Protein AF-A0AB39Y8J3-F1 (afdb_monomer_lite)

Radius of gyration: 16.29 Å; chains: 1; bounding box: 42×33×47 Å

Structure (mmCIF, N/CA/C/O backbone):
data_AF-A0AB39Y8J3-F1
#
_entry.id   AF-A0AB39Y8J3-F1
#
loop_
_atom_site.group_PDB
_atom_site.id
_atom_site.type_symbol
_atom_site.label_atom_id
_atom_site.label_alt_id
_atom_site.label_comp_id
_atom_site.label_asym_id
_atom_site.label_entity_id
_atom_site.label_seq_id
_atom_site.pdbx_PDB_ins_code
_atom_site.Cartn_x
_atom_site.Cartn_y
_atom_site.Cartn_z
_atom_site.occupancy
_atom_site.B_iso_or_equiv
_atom_site.auth_seq_id
_atom_site.auth_comp_id
_atom_site.auth_asym_id
_atom_site.auth_atom_id
_atom_site.pdbx_PDB_model_num
ATOM 1 N N . MET A 1 1 ? 22.695 -21.698 28.169 1.00 43.19 1 MET A N 1
ATOM 2 C CA . MET A 1 1 ? 22.583 -20.584 27.203 1.00 43.19 1 MET A CA 1
ATOM 3 C C . MET A 1 1 ? 21.290 -19.837 27.494 1.00 43.19 1 MET A C 1
ATOM 5 O O . MET A 1 1 ? 20.220 -20.343 27.191 1.00 43.19 1 MET A O 1
ATOM 9 N N . THR A 1 2 ? 21.362 -18.709 28.200 1.00 39.41 2 THR A N 1
ATOM 10 C CA . THR A 1 2 ? 20.171 -17.985 28.672 1.00 39.41 2 THR A CA 1
ATOM 11 C C . THR A 1 2 ? 19.667 -17.071 27.563 1.00 39.41 2 THR A C 1
ATOM 13 O O . THR A 1 2 ? 20.285 -16.047 27.275 1.00 39.41 2 THR A O 1
ATOM 16 N N . ASN A 1 3 ? 18.562 -17.460 26.930 1.00 41.19 3 ASN A N 1
ATOM 17 C CA . ASN A 1 3 ? 17.875 -16.668 25.918 1.00 41.19 3 ASN A CA 1
ATOM 18 C C . ASN A 1 3 ? 17.265 -15.429 26.599 1.00 41.19 3 ASN A C 1
ATOM 20 O O . ASN A 1 3 ? 16.195 -15.496 27.204 1.00 41.19 3 ASN A O 1
ATOM 24 N N . ARG A 1 4 ? 17.997 -14.308 26.606 1.00 45.72 4 ARG A N 1
ATOM 25 C CA . ARG A 1 4 ? 17.488 -13.030 27.117 1.00 45.72 4 ARG A CA 1
ATOM 26 C C . ARG A 1 4 ? 16.507 -12.475 26.092 1.00 45.72 4 ARG A C 1
ATOM 28 O O . ARG A 1 4 ? 16.905 -11.739 25.193 1.00 45.72 4 ARG A O 1
ATOM 35 N N . ILE A 1 5 ? 15.227 -12.795 26.259 1.00 57.69 5 ILE A N 1
ATOM 36 C CA . ILE A 1 5 ? 14.142 -12.035 25.639 1.00 57.69 5 ILE A CA 1
ATOM 37 C C . ILE A 1 5 ? 14.253 -10.616 26.201 1.00 57.69 5 ILE A C 1
ATOM 39 O O . ILE A 1 5 ? 13.898 -10.355 27.351 1.00 57.69 5 ILE A O 1
ATOM 43 N N . ARG A 1 6 ? 14.837 -9.704 25.419 1.00 52.91 6 ARG A N 1
ATOM 44 C CA . ARG A 1 6 ? 14.848 -8.280 25.751 1.00 52.91 6 ARG A CA 1
ATOM 45 C C . ARG A 1 6 ? 13.388 -7.816 25.735 1.00 52.91 6 ARG A C 1
ATOM 47 O O . ARG A 1 6 ? 12.735 -7.995 24.707 1.00 52.91 6 ARG A O 1
ATOM 54 N N . PRO A 1 7 ? 12.854 -7.240 26.824 1.00 50.12 7 PRO A N 1
ATOM 55 C CA . PRO A 1 7 ? 11.523 -6.657 26.787 1.00 50.12 7 PRO A CA 1
ATOM 56 C C . PRO A 1 7 ? 11.525 -5.543 25.738 1.00 50.12 7 PRO A C 1
ATOM 58 O O . PRO A 1 7 ? 12.361 -4.640 25.807 1.00 50.12 7 PRO A O 1
ATOM 61 N N . LEU A 1 8 ? 10.619 -5.615 24.761 1.00 58.53 8 LEU A N 1
ATOM 62 C CA . LEU A 1 8 ? 10.383 -4.505 23.840 1.00 58.53 8 LEU A CA 1
ATOM 63 C C . LEU A 1 8 ? 9.997 -3.286 24.682 1.00 58.53 8 LEU A C 1
ATOM 65 O O . L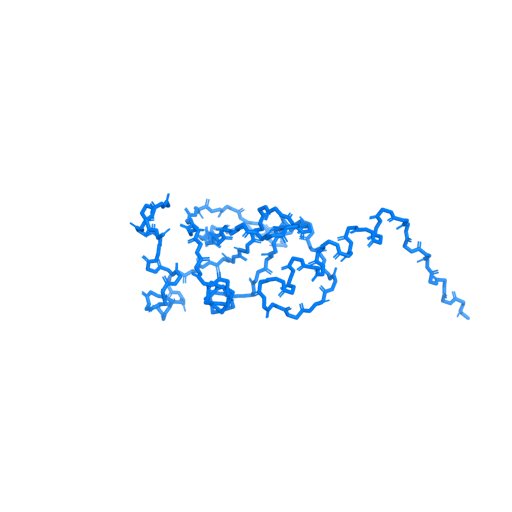EU A 1 8 ? 9.097 -3.372 25.523 1.00 58.53 8 LEU A O 1
ATOM 69 N N . GLY A 1 9 ? 10.673 -2.153 24.489 1.00 66.12 9 GLY A N 1
ATOM 70 C CA . GLY A 1 9 ? 10.323 -0.933 25.204 1.00 66.12 9 GLY A CA 1
ATOM 71 C C . GLY A 1 9 ? 8.857 -0.564 24.947 1.00 66.12 9 GLY A C 1
ATOM 72 O O . GLY A 1 9 ? 8.268 -0.926 23.926 1.00 66.12 9 GLY A O 1
ATOM 73 N N . ARG A 1 10 ? 8.235 0.201 25.852 1.00 65.56 10 ARG A N 1
ATOM 74 C CA . ARG A 1 10 ? 6.832 0.650 25.706 1.00 65.56 10 ARG A CA 1
ATOM 75 C C . ARG A 1 10 ? 6.561 1.326 24.349 1.00 65.56 10 ARG A C 1
ATOM 77 O O . ARG A 1 10 ? 5.467 1.196 23.805 1.00 65.56 10 ARG A O 1
ATOM 84 N N . ARG A 1 11 ? 7.560 2.025 23.794 1.00 60.56 11 ARG A N 1
ATOM 85 C CA . ARG A 1 11 ? 7.502 2.669 22.468 1.00 60.56 11 ARG A CA 1
ATOM 86 C C . ARG A 1 11 ? 7.543 1.657 21.322 1.00 60.56 11 ARG A C 1
ATOM 88 O O . ARG A 1 11 ? 6.740 1.773 20.401 1.00 60.56 11 ARG A O 1
ATOM 95 N N . ASP A 1 12 ? 8.390 0.639 21.422 1.00 69.38 12 ASP A N 1
ATOM 96 C CA . ASP A 1 12 ? 8.483 -0.440 20.431 1.00 69.38 12 ASP A CA 1
ATOM 97 C C . ASP A 1 12 ? 7.186 -1.257 20.406 1.00 69.38 12 ASP A C 1
ATOM 99 O O . ASP A 1 12 ? 6.653 -1.573 19.345 1.00 69.38 12 ASP A O 1
ATOM 103 N N . SER A 1 13 ? 6.593 -1.479 21.583 1.00 78.31 13 SER A N 1
ATOM 104 C CA . SER A 1 13 ? 5.288 -2.132 21.736 1.00 78.31 13 SER A CA 1
ATOM 105 C C . SER A 1 13 ? 4.142 -1.328 21.106 1.00 78.31 13 SER A C 1
ATOM 107 O O . SER A 1 13 ? 3.279 -1.898 20.437 1.00 78.31 13 SER A O 1
ATOM 109 N N . ALA A 1 14 ? 4.131 -0.000 21.275 1.00 85.56 14 ALA A N 1
ATOM 110 C CA . ALA A 1 14 ? 3.118 0.869 20.671 1.00 85.56 14 ALA A CA 1
ATOM 111 C C . ALA A 1 14 ? 3.258 0.939 19.142 1.00 85.56 14 ALA A C 1
ATOM 113 O O . ALA A 1 14 ? 2.261 0.862 18.423 1.00 85.56 14 ALA A O 1
ATOM 114 N N . ARG A 1 15 ? 4.497 1.024 18.644 1.00 86.25 15 ARG A N 1
ATOM 115 C CA . ARG A 1 15 ? 4.811 1.028 17.212 1.00 86.25 15 ARG A CA 1
ATOM 116 C C . ARG A 1 15 ? 4.385 -0.282 16.542 1.00 86.25 15 ARG A C 1
ATOM 118 O O . ARG A 1 15 ? 3.702 -0.250 15.521 1.00 86.25 15 ARG A O 1
ATOM 125 N N . ALA A 1 16 ? 4.707 -1.416 17.163 1.00 85.69 16 ALA A N 1
ATOM 126 C CA . ALA A 1 16 ? 4.300 -2.738 16.694 1.00 85.69 16 ALA A CA 1
ATOM 127 C C . ALA A 1 16 ? 2.772 -2.923 16.731 1.00 85.69 16 ALA A C 1
ATOM 129 O O . ALA A 1 16 ? 2.180 -3.511 15.826 1.00 85.69 16 ALA A O 1
ATOM 130 N N . LEU A 1 17 ? 2.096 -2.401 17.762 1.00 89.62 17 LEU A N 1
ATOM 131 C CA . LEU A 1 17 ? 0.633 -2.411 17.822 1.00 89.62 17 LEU A CA 1
ATOM 132 C C . LEU A 1 17 ? 0.011 -1.584 16.690 1.00 89.62 17 LEU A C 1
ATOM 134 O O . LEU A 1 17 ? -0.949 -2.045 16.074 1.00 89.62 17 LEU A O 1
ATOM 138 N N . LEU A 1 18 ? 0.553 -0.398 16.406 1.00 91.81 18 LEU A N 1
ATOM 139 C CA . LEU A 1 18 ? 0.069 0.459 15.327 1.00 91.81 18 LEU A CA 1
ATOM 140 C C . LEU A 1 18 ? 0.230 -0.219 13.960 1.00 91.81 18 LEU A 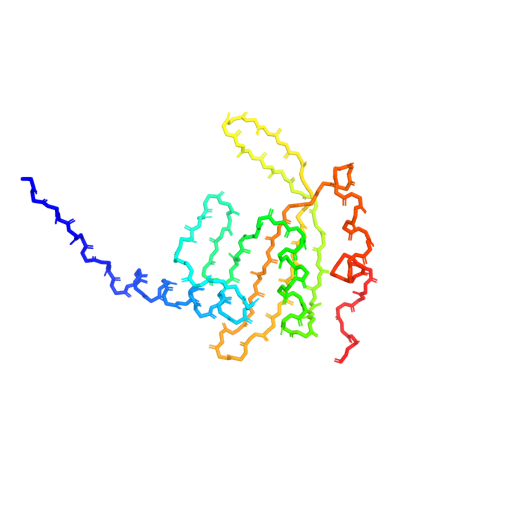C 1
ATOM 142 O O . LEU A 1 18 ? -0.749 -0.317 13.225 1.00 91.81 18 LEU A O 1
ATOM 146 N N . ALA A 1 19 ? 1.408 -0.783 13.683 1.00 91.06 19 ALA A N 1
ATOM 147 C CA . ALA A 1 19 ? 1.677 -1.531 12.454 1.00 91.06 19 ALA A CA 1
ATOM 148 C C . ALA A 1 19 ? 0.714 -2.709 12.269 1.00 91.06 19 ALA A C 1
ATOM 150 O O . ALA A 1 19 ? 0.120 -2.882 11.207 1.00 91.06 19 ALA A O 1
ATOM 151 N N . ARG A 1 20 ? 0.467 -3.475 13.336 1.00 91.44 20 ARG A N 1
ATOM 152 C CA . ARG A 1 20 ? -0.501 -4.578 13.317 1.00 91.44 20 ARG A CA 1
ATOM 153 C C . ARG A 1 20 ? -1.920 -4.111 13.012 1.00 91.44 20 ARG A C 1
ATOM 155 O O . ARG A 1 20 ? -2.640 -4.794 12.287 1.00 91.44 20 ARG A O 1
ATOM 162 N N . ARG A 1 21 ? -2.347 -2.982 13.585 1.00 93.75 21 ARG A N 1
ATOM 163 C CA . ARG A 1 21 ? -3.677 -2.418 13.315 1.00 93.75 21 ARG A CA 1
ATOM 164 C C . ARG A 1 21 ? -3.786 -1.934 11.870 1.00 93.75 21 ARG A C 1
ATOM 166 O O . ARG A 1 21 ? -4.803 -2.212 11.246 1.00 93.75 21 ARG A O 1
ATOM 173 N N . ALA A 1 22 ? -2.750 -1.283 11.341 1.00 94.56 22 ALA A N 1
ATOM 174 C CA . ALA A 1 22 ? -2.707 -0.833 9.953 1.00 94.56 22 ALA A CA 1
ATOM 175 C C . ALA A 1 22 ? -2.738 -2.010 8.966 1.00 94.56 22 ALA A C 1
ATOM 177 O O . ALA A 1 22 ? -3.589 -2.026 8.084 1.00 94.56 22 ALA A O 1
ATOM 178 N N . ARG A 1 23 ? -1.908 -3.045 9.172 1.00 94.06 23 ARG A N 1
ATOM 179 C CA . ARG A 1 23 ? -1.926 -4.277 8.360 1.00 94.06 23 ARG A CA 1
ATOM 180 C C . ARG A 1 23 ? -3.311 -4.927 8.347 1.00 94.06 23 ARG A C 1
ATOM 182 O O . ARG A 1 23 ? -3.850 -5.189 7.280 1.00 94.06 23 ARG A O 1
ATOM 189 N N . ARG A 1 24 ? -3.936 -5.097 9.518 1.00 94.25 24 ARG A N 1
ATOM 190 C CA . ARG A 1 24 ? -5.301 -5.648 9.609 1.00 94.25 24 ARG A CA 1
ATOM 191 C C . ARG A 1 24 ? -6.336 -4.796 8.882 1.00 94.25 24 ARG A C 1
ATOM 193 O O . ARG A 1 24 ? -7.226 -5.355 8.259 1.00 94.25 24 ARG A O 1
ATOM 200 N N . ALA A 1 25 ? -6.233 -3.471 8.970 1.00 94.81 25 ALA A N 1
ATOM 201 C CA . ALA A 1 25 ? -7.150 -2.570 8.279 1.00 94.81 25 ALA A CA 1
ATOM 202 C C . ALA A 1 25 ? -7.016 -2.636 6.749 1.00 94.81 25 ALA A C 1
ATOM 204 O O . ALA A 1 25 ? -7.973 -2.334 6.050 1.00 94.81 25 ALA A O 1
ATOM 205 N N . LEU A 1 26 ? -5.852 -3.047 6.240 1.00 95.06 26 LEU A N 1
ATOM 206 C CA . LEU A 1 26 ? -5.616 -3.325 4.822 1.00 95.06 26 LEU A CA 1
ATOM 207 C C . LEU A 1 26 ? -5.983 -4.765 4.416 1.00 95.06 26 LEU A C 1
ATOM 209 O O . LEU A 1 26 ? -5.732 -5.151 3.281 1.00 95.06 26 LEU A O 1
ATOM 213 N N . GLY A 1 27 ? -6.530 -5.582 5.324 1.00 94.75 27 GLY A N 1
ATOM 21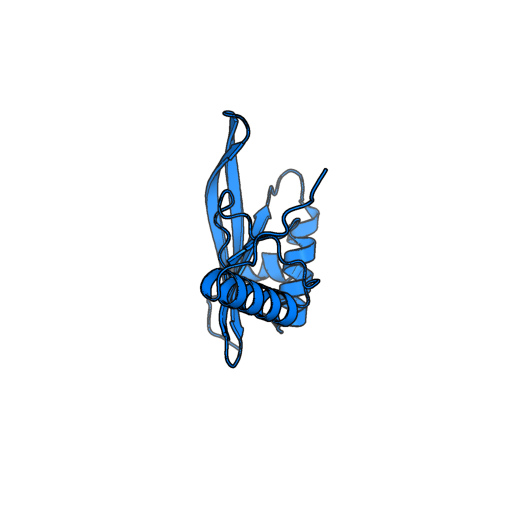4 C CA . GLY A 1 27 ? -6.832 -6.993 5.059 1.00 94.75 27 GLY A CA 1
ATOM 215 C C . GLY A 1 27 ? -5.607 -7.914 5.053 1.00 94.75 27 GLY A C 1
ATOM 216 O O . GLY A 1 27 ? -5.708 -9.067 4.645 1.00 94.75 27 GLY A O 1
ATOM 217 N N . LEU A 1 28 ? -4.451 -7.432 5.518 1.00 90.94 28 LEU A N 1
ATOM 218 C CA . LEU A 1 28 ? -3.187 -8.167 5.495 1.00 90.94 28 LEU A CA 1
ATOM 219 C C . LEU A 1 28 ? -2.988 -9.004 6.769 1.00 90.94 28 LEU A C 1
ATOM 221 O O . LEU A 1 28 ? -3.451 -8.621 7.856 1.00 90.94 28 LEU A O 1
ATOM 225 N N . PRO A 1 29 ? -2.231 -10.115 6.688 1.00 83.88 29 PRO A N 1
ATOM 226 C CA . PRO A 1 29 ? -1.823 -10.863 7.867 1.00 83.88 29 PRO A CA 1
ATOM 227 C C . PRO A 1 29 ? -1.024 -9.970 8.828 1.00 83.88 29 PRO A C 1
ATOM 229 O O . PRO A 1 29 ? -0.193 -9.149 8.440 1.00 83.88 29 PRO A O 1
ATOM 232 N N . GLY A 1 30 ? -1.298 -10.125 10.123 1.00 69.56 30 GLY A N 1
ATOM 233 C CA . GLY A 1 30 ? -0.792 -9.245 11.179 1.00 69.56 30 GLY A CA 1
ATOM 234 C C . GLY A 1 30 ? 0.653 -9.504 11.606 1.00 69.56 30 GLY A C 1
ATOM 235 O O . GLY A 1 30 ? 0.930 -9.365 12.801 1.00 69.56 30 GLY A O 1
ATOM 236 N N . THR A 1 31 ? 1.539 -9.909 10.689 1.00 71.12 31 THR A N 1
ATOM 237 C CA . THR A 1 31 ? 2.977 -10.009 10.981 1.00 71.12 31 THR A CA 1
ATOM 238 C C . THR A 1 31 ? 3.512 -8.645 11.429 1.00 71.12 31 THR A C 1
ATOM 240 O O . THR A 1 31 ? 2.976 -7.598 11.063 1.00 71.12 31 THR A O 1
ATOM 243 N N . LEU A 1 32 ? 4.497 -8.654 12.328 1.00 67.00 32 LEU A N 1
ATOM 244 C CA . LEU A 1 32 ? 4.966 -7.445 13.020 1.00 67.00 32 LEU A CA 1
ATOM 245 C C . LEU A 1 32 ? 6.233 -6.849 12.417 1.00 67.00 32 LEU A C 1
ATOM 247 O O . LEU A 1 32 ? 6.672 -5.801 12.892 1.00 67.00 32 LEU A O 1
ATOM 251 N N . ASP A 1 33 ? 6.799 -7.495 11.404 1.00 78.25 33 ASP A N 1
ATOM 252 C CA . ASP A 1 33 ? 8.059 -7.063 10.829 1.00 78.25 33 ASP A CA 1
ATOM 253 C C . ASP A 1 33 ? 7.808 -5.785 10.024 1.00 78.25 33 ASP A C 1
ATOM 255 O O . ASP A 1 33 ? 7.009 -5.742 9.082 1.00 78.25 33 ASP A O 1
ATOM 259 N N . ILE A 1 34 ? 8.407 -4.709 10.529 1.00 83.12 34 ILE A N 1
ATOM 260 C CA . ILE A 1 34 ? 8.558 -3.442 9.830 1.00 83.12 34 ILE A CA 1
ATOM 261 C C . ILE A 1 34 ? 9.984 -3.464 9.298 1.00 83.12 34 ILE A C 1
ATOM 263 O O . ILE A 1 34 ? 10.901 -3.715 10.083 1.00 83.12 34 ILE A O 1
ATOM 267 N N . HIS A 1 35 ? 10.150 -3.147 8.022 1.00 84.00 35 HIS A N 1
ATOM 268 C CA . HIS A 1 35 ? 11.429 -3.066 7.321 1.00 84.00 35 HIS A CA 1
ATOM 269 C C . HIS A 1 35 ? 11.753 -1.602 6.980 1.00 84.00 35 HIS A C 1
ATOM 271 O O . HIS A 1 35 ? 11.464 -1.147 5.867 1.00 84.00 35 HIS A O 1
ATOM 277 N N . PRO A 1 36 ? 12.287 -0.797 7.928 1.00 85.62 36 PRO A N 1
ATOM 278 C CA . PRO A 1 36 ? 12.620 0.606 7.676 1.00 85.62 36 PRO A CA 1
ATOM 279 C C . PRO A 1 36 ? 13.557 0.809 6.483 1.00 85.62 36 PRO A C 1
ATOM 281 O O . PRO A 1 36 ? 13.486 1.847 5.833 1.00 85.62 36 PRO A O 1
ATOM 284 N N . GLU A 1 37 ? 14.410 -0.172 6.189 1.00 81.25 37 GLU A N 1
ATOM 285 C CA . GLU A 1 37 ? 15.302 -0.213 5.031 1.00 81.25 37 GLU A CA 1
ATOM 286 C C . GLU A 1 37 ? 14.557 -0.148 3.688 1.00 81.25 37 GLU A C 1
ATOM 288 O O . GLU A 1 37 ? 15.100 0.366 2.716 1.00 81.25 37 GLU A O 1
ATOM 293 N N . HIS A 1 38 ? 13.290 -0.571 3.644 1.00 81.38 38 HIS A N 1
ATOM 294 C CA . HIS A 1 38 ? 12.414 -0.451 2.473 1.00 81.38 38 HIS A CA 1
ATOM 295 C C . HIS A 1 38 ? 11.533 0.809 2.524 1.00 81.38 38 HIS A C 1
ATOM 297 O O . HIS A 1 38 ? 10.606 0.966 1.733 1.00 81.38 38 HIS A O 1
ATOM 303 N N . GLY A 1 39 ? 11.777 1.713 3.478 1.00 86.31 39 GLY A N 1
ATOM 304 C CA . GLY A 1 39 ? 10.938 2.887 3.709 1.00 86.31 39 GLY A CA 1
ATOM 305 C C . GLY A 1 39 ? 9.635 2.576 4.451 1.00 86.31 39 GLY A C 1
ATOM 306 O O . GLY A 1 39 ? 8.710 3.395 4.433 1.00 86.31 39 GLY A O 1
ATOM 307 N N . GLU A 1 40 ? 9.532 1.415 5.109 1.00 91.06 40 GLU A N 1
ATOM 308 C CA . GLU A 1 40 ? 8.346 1.088 5.892 1.00 91.06 40 GLU A CA 1
ATOM 309 C C . GLU A 1 40 ? 8.234 1.913 7.178 1.00 91.06 40 GLU A C 1
ATOM 311 O O . GLU A 1 40 ? 9.191 2.187 7.911 1.00 91.06 40 GLU A O 1
ATOM 316 N N . THR A 1 41 ? 6.993 2.240 7.517 1.00 93.94 41 THR A N 1
ATOM 317 C CA . THR A 1 41 ? 6.611 2.813 8.806 1.00 93.94 41 THR A CA 1
ATOM 318 C C . THR A 1 41 ? 5.384 2.066 9.334 1.00 93.94 41 THR A C 1
ATOM 320 O O . THR A 1 41 ? 4.753 1.316 8.594 1.00 93.94 41 THR A O 1
ATOM 323 N N . PRO A 1 42 ? 4.956 2.277 10.590 1.00 93.81 42 PRO A N 1
ATOM 324 C CA . PRO A 1 42 ? 3.739 1.637 11.097 1.00 93.81 42 PRO A CA 1
ATOM 325 C C . PRO A 1 42 ? 2.475 1.904 10.272 1.00 93.81 42 PRO A C 1
ATOM 327 O O . PRO A 1 42 ? 1.504 1.172 10.414 1.00 93.81 42 PRO A O 1
ATOM 330 N N . LEU A 1 43 ? 2.464 2.963 9.459 1.00 95.75 43 LEU A N 1
ATOM 331 C CA . LEU A 1 43 ? 1.345 3.341 8.596 1.00 95.75 43 LEU A CA 1
ATOM 332 C C . LEU A 1 43 ? 1.720 3.314 7.107 1.00 95.75 43 LEU A C 1
ATOM 334 O O . LEU A 1 43 ? 0.918 3.745 6.288 1.00 95.75 43 LEU A O 1
ATOM 338 N N . ARG A 1 44 ? 2.917 2.832 6.750 1.00 95.81 44 ARG A N 1
ATOM 339 C CA . ARG A 1 44 ? 3.385 2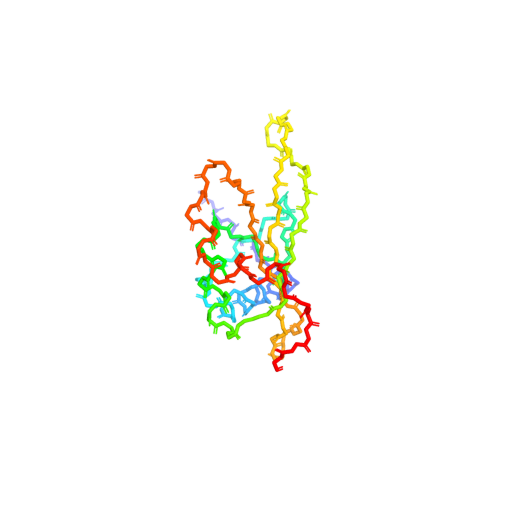.698 5.366 1.00 95.81 44 ARG A CA 1
ATOM 340 C C . ARG A 1 44 ? 3.997 1.315 5.194 1.00 95.81 44 ARG A C 1
ATOM 342 O O . ARG A 1 44 ? 5.089 1.072 5.693 1.00 95.81 44 ARG A O 1
ATOM 349 N N . ILE A 1 45 ? 3.266 0.426 4.540 1.00 95.00 45 ILE A N 1
ATOM 350 C CA . ILE A 1 45 ? 3.542 -1.012 4.517 1.00 95.00 45 ILE A CA 1
ATOM 351 C C . ILE A 1 45 ? 3.942 -1.416 3.099 1.00 95.00 45 ILE A C 1
ATOM 353 O O . ILE A 1 45 ? 3.210 -1.103 2.158 1.00 95.00 45 ILE A O 1
ATOM 357 N N . SER A 1 46 ? 5.084 -2.091 2.956 1.00 93.69 46 SER A N 1
ATOM 358 C CA . SER A 1 46 ? 5.491 -2.680 1.684 1.00 93.69 46 SER A CA 1
ATOM 359 C C . SER A 1 46 ? 4.764 -4.007 1.479 1.00 93.69 46 SER A C 1
ATOM 361 O O . SER A 1 46 ? 4.517 -4.756 2.429 1.00 93.69 46 SER A O 1
ATOM 363 N N . LEU A 1 47 ? 4.374 -4.269 0.237 1.00 93.62 47 LEU A N 1
ATOM 364 C CA . LEU A 1 47 ? 3.718 -5.494 -0.198 1.00 93.62 47 LEU A CA 1
ATOM 365 C C . LEU A 1 47 ? 4.578 -6.195 -1.239 1.00 93.62 47 LEU A C 1
ATOM 367 O O . LEU A 1 47 ? 5.306 -5.548 -1.997 1.00 93.62 47 LEU A O 1
ATOM 371 N N . TRP A 1 48 ? 4.436 -7.513 -1.319 1.00 89.94 48 TRP A N 1
ATOM 372 C CA . TRP A 1 48 ? 5.264 -8.351 -2.180 1.00 89.94 48 TRP A CA 1
ATOM 373 C C . TRP A 1 48 ? 4.931 -8.224 -3.661 1.00 89.94 48 TRP A C 1
ATOM 375 O O . TRP A 1 48 ? 5.748 -8.593 -4.499 1.00 89.94 48 TRP A O 1
ATOM 385 N N . SER A 1 49 ? 3.721 -7.773 -4.000 1.00 92.50 49 SER A N 1
ATOM 386 C CA . SER A 1 49 ? 3.297 -7.679 -5.395 1.00 92.50 49 SER A CA 1
ATOM 387 C C . SER A 1 49 ? 2.139 -6.713 -5.612 1.00 92.50 49 SER A C 1
ATOM 389 O O . SER A 1 49 ? 1.368 -6.396 -4.699 1.00 92.50 49 SER A O 1
ATOM 391 N N . VAL A 1 50 ? 1.927 -6.352 -6.879 1.00 95.19 50 VAL A N 1
ATOM 392 C CA . VAL A 1 50 ? 0.729 -5.622 -7.318 1.00 95.19 50 VAL A CA 1
ATOM 393 C C . VAL A 1 50 ? -0.560 -6.397 -7.026 1.00 95.19 50 VAL A C 1
ATOM 395 O O . VAL A 1 50 ? -1.602 -5.788 -6.791 1.00 95.19 50 VAL A O 1
ATOM 398 N N . ARG A 1 51 ? -0.512 -7.734 -6.976 1.00 95.06 51 ARG A N 1
ATOM 399 C CA . ARG A 1 51 ? -1.672 -8.553 -6.596 1.00 95.06 51 ARG A CA 1
ATOM 400 C C . ARG A 1 51 ? -2.075 -8.329 -5.141 1.00 95.06 51 ARG A C 1
ATOM 402 O O . ARG A 1 51 ? -3.247 -8.084 -4.883 1.00 95.06 51 ARG A O 1
ATOM 409 N N . GLU A 1 52 ? -1.123 -8.332 -4.213 1.00 95.44 52 GLU A N 1
ATOM 410 C CA . GLU A 1 52 ? -1.421 -8.011 -2.810 1.00 95.44 52 GLU A CA 1
ATOM 411 C C . GLU A 1 52 ? -1.938 -6.574 -2.665 1.00 95.44 52 GLU A C 1
ATOM 413 O O . GLU A 1 52 ? -2.844 -6.307 -1.873 1.00 95.44 52 GLU A O 1
ATOM 418 N N . LEU A 1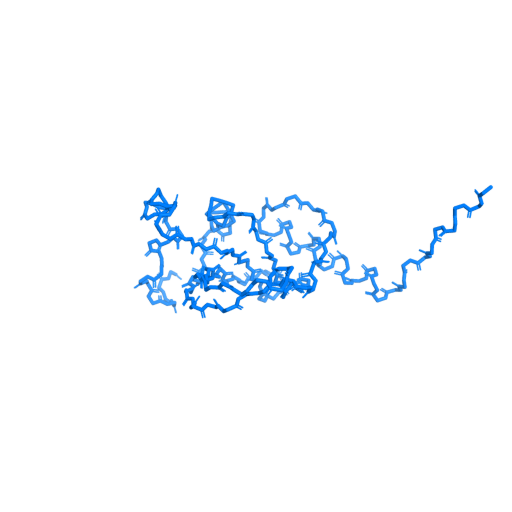 53 ? -1.409 -5.642 -3.467 1.00 96.88 53 LEU A N 1
ATOM 419 C CA . LEU A 1 53 ? -1.906 -4.269 -3.494 1.00 96.88 53 LEU A CA 1
ATOM 420 C C . LEU A 1 53 ? -3.349 -4.186 -4.017 1.00 96.88 53 LEU A C 1
ATOM 422 O O . LEU A 1 53 ? -4.148 -3.418 -3.480 1.00 96.88 53 LEU A O 1
ATOM 426 N N . GLN A 1 54 ? -3.708 -4.988 -5.023 1.00 97.19 54 GLN A N 1
ATOM 427 C CA . GLN A 1 54 ? -5.085 -5.123 -5.507 1.00 97.19 54 GLN A CA 1
ATOM 428 C C . GLN A 1 54 ? -6.012 -5.696 -4.429 1.00 97.19 54 GLN A C 1
ATOM 430 O O . GLN A 1 54 ? -7.142 -5.218 -4.280 1.00 97.19 54 GLN A O 1
ATOM 435 N N . ASP A 1 55 ? -5.558 -6.698 -3.681 1.00 97.25 55 ASP A N 1
ATOM 436 C CA . ASP A 1 55 ? -6.338 -7.297 -2.597 1.00 97.25 55 ASP A CA 1
ATOM 437 C C . ASP A 1 55 ? -6.602 -6.261 -1.498 1.00 97.25 55 ASP A C 1
ATOM 439 O O . ASP A 1 55 ? -7.753 -6.071 -1.098 1.00 97.25 55 ASP A O 1
ATOM 443 N N . ALA A 1 56 ? -5.577 -5.498 -1.101 1.00 97.38 56 ALA A N 1
ATOM 444 C CA . ALA A 1 56 ? -5.723 -4.388 -0.164 1.00 97.38 56 ALA A CA 1
ATOM 445 C C . ALA A 1 56 ? -6.677 -3.306 -0.700 1.00 97.38 56 ALA A C 1
ATOM 447 O O . ALA A 1 56 ? -7.601 -2.907 0.006 1.00 97.38 56 ALA A O 1
ATOM 448 N N . TYR A 1 57 ? -6.507 -2.874 -1.957 1.00 97.38 57 TYR A N 1
ATOM 449 C CA . TYR A 1 57 ? -7.383 -1.901 -2.626 1.00 97.38 57 TYR A CA 1
ATOM 450 C C . TYR A 1 57 ? -8.849 -2.339 -2.595 1.00 97.38 57 TYR A C 1
ATOM 452 O O . TYR A 1 57 ? -9.729 -1.551 -2.258 1.00 97.38 57 TYR A O 1
ATOM 460 N N . THR A 1 58 ? -9.112 -3.610 -2.897 1.00 97.00 58 THR A N 1
ATOM 461 C CA . THR A 1 58 ? -10.465 -4.181 -2.879 1.00 97.00 58 THR A CA 1
ATOM 462 C C . THR A 1 58 ? -11.013 -4.243 -1.457 1.00 97.00 58 THR A C 1
ATOM 464 O O . THR A 1 58 ? -12.152 -3.845 -1.221 1.00 97.00 58 THR A O 1
ATOM 467 N N . HIS A 1 59 ? -10.194 -4.694 -0.504 1.00 97.25 59 HIS A N 1
ATOM 468 C CA . HIS A 1 59 ? -10.574 -4.841 0.898 1.00 97.25 59 HIS A CA 1
ATOM 469 C C . HIS A 1 59 ? -11.022 -3.516 1.522 1.00 97.25 59 HIS A C 1
ATOM 471 O O . HIS A 1 59 ? -12.039 -3.473 2.211 1.00 97.25 59 HIS A O 1
ATOM 477 N N . VAL A 1 60 ? -10.295 -2.427 1.257 1.00 95.94 60 VAL A N 1
ATOM 478 C CA . VAL A 1 60 ? -10.630 -1.100 1.800 1.00 95.94 60 VAL A CA 1
ATOM 479 C C . VAL A 1 60 ? -11.691 -0.348 0.987 1.00 95.94 60 VAL A C 1
ATOM 481 O O . VAL A 1 60 ? -12.033 0.781 1.330 1.00 95.94 60 VAL A O 1
ATOM 484 N N . GLY A 1 61 ? -12.226 -0.953 -0.080 1.00 95.19 61 GLY A N 1
ATOM 485 C CA . GLY A 1 61 ? -13.228 -0.331 -0.952 1.00 95.19 61 GLY A CA 1
ATOM 486 C C . GLY A 1 61 ? -12.669 0.736 -1.903 1.00 95.19 61 GLY A C 1
ATOM 487 O O . GLY A 1 61 ? -13.431 1.542 -2.438 1.00 95.19 61 GLY A O 1
ATOM 488 N N . GLY A 1 62 ? -11.353 0.741 -2.127 1.00 92.81 62 GLY A N 1
ATOM 489 C CA . GLY A 1 62 ? -10.628 1.675 -2.983 1.00 92.81 62 GLY A CA 1
ATOM 490 C C . GLY A 1 62 ? -9.726 2.650 -2.219 1.00 92.81 62 GLY A C 1
ATOM 491 O O . GLY A 1 62 ? -9.399 2.472 -1.048 1.00 92.81 62 GLY A O 1
ATOM 492 N N . GLY A 1 63 ? -9.285 3.702 -2.904 1.00 92.31 63 GLY A N 1
ATOM 493 C CA . GLY A 1 63 ? -8.405 4.728 -2.349 1.00 92.31 63 GLY A CA 1
ATOM 494 C C . GLY A 1 63 ? -7.690 5.507 -3.445 1.00 92.31 63 GLY A C 1
ATOM 495 O O . GLY A 1 63 ? -7.876 5.236 -4.632 1.00 92.31 63 GLY A O 1
ATOM 496 N N . ALA A 1 64 ? -6.875 6.479 -3.043 1.00 95.75 64 ALA A N 1
ATOM 497 C CA . ALA A 1 64 ? -6.033 7.205 -3.984 1.00 95.75 64 ALA A CA 1
ATOM 498 C C . ALA A 1 64 ? -4.835 6.328 -4.355 1.00 95.75 64 ALA A C 1
ATOM 500 O O . ALA A 1 64 ? -4.106 5.891 -3.464 1.00 95.75 64 ALA A O 1
ATOM 501 N N . VAL A 1 65 ? -4.632 6.074 -5.647 1.00 96.62 65 VAL A N 1
ATOM 502 C CA . VAL A 1 65 ? -3.481 5.312 -6.139 1.00 96.62 65 VAL A CA 1
ATOM 503 C C . VAL A 1 65 ? -2.563 6.251 -6.903 1.00 96.62 65 VAL A C 1
ATOM 505 O O . VAL A 1 65 ? -3.010 6.980 -7.784 1.00 96.62 65 VAL A O 1
ATOM 508 N N . THR A 1 66 ? -1.281 6.243 -6.563 1.00 96.31 66 THR A N 1
ATOM 509 C CA . THR A 1 66 ? -0.253 7.041 -7.238 1.00 96.31 66 THR A CA 1
ATOM 510 C C . THR A 1 66 ? 0.879 6.146 -7.710 1.00 96.31 66 THR A C 1
ATOM 512 O O . THR A 1 66 ? 1.216 5.175 -7.032 1.00 96.31 66 THR A O 1
ATOM 515 N N . ALA A 1 67 ? 1.498 6.508 -8.831 1.00 94.94 67 ALA A N 1
ATOM 516 C CA . ALA A 1 67 ? 2.726 5.898 -9.321 1.00 94.94 67 ALA A CA 1
ATOM 517 C C . ALA A 1 67 ? 3.853 6.928 -9.285 1.00 94.94 67 ALA A C 1
ATOM 519 O O . ALA A 1 67 ? 3.648 8.083 -9.659 1.00 94.94 67 ALA A O 1
ATOM 520 N N . GLN A 1 68 ? 5.040 6.502 -8.875 1.00 94.00 68 GLN A N 1
ATOM 521 C CA . GLN A 1 68 ? 6.249 7.311 -8.971 1.00 94.00 68 GLN A CA 1
ATOM 522 C C . GLN A 1 68 ? 7.434 6.439 -9.370 1.00 94.00 68 GLN A C 1
ATOM 524 O O . GLN A 1 68 ? 7.549 5.294 -8.937 1.00 94.00 68 GLN A O 1
ATOM 529 N N . GLN A 1 69 ? 8.322 6.984 -10.197 1.00 92.75 69 GLN A N 1
ATOM 530 C CA . GLN A 1 69 ? 9.602 6.349 -10.473 1.00 92.75 69 GLN A CA 1
ATOM 531 C C . GLN A 1 69 ? 10.499 6.516 -9.244 1.00 92.75 69 GLN A C 1
ATOM 533 O O . GLN A 1 69 ? 10.655 7.626 -8.734 1.00 92.75 69 GLN A O 1
ATOM 538 N N . VAL A 1 70 ? 11.067 5.416 -8.762 1.00 89.44 70 VAL A N 1
ATOM 539 C CA . VAL A 1 70 ? 11.955 5.390 -7.599 1.00 89.44 70 VAL A CA 1
ATOM 540 C C . VAL A 1 70 ? 13.276 4.735 -7.962 1.00 89.44 70 VAL A C 1
ATOM 542 O O . VAL A 1 70 ? 13.334 3.828 -8.793 1.00 89.44 70 VAL A O 1
ATOM 545 N N . GLU A 1 71 ? 14.339 5.186 -7.310 1.00 89.19 71 GLU A N 1
ATOM 546 C CA . GLU A 1 71 ? 15.625 4.499 -7.314 1.00 89.19 71 GLU A CA 1
ATOM 547 C C . GLU A 1 71 ? 15.750 3.662 -6.042 1.00 89.19 71 GLU A C 1
ATOM 549 O O . GLU A 1 71 ? 15.403 4.102 -4.938 1.00 89.19 71 GLU A O 1
ATOM 554 N N . ARG A 1 72 ? 16.225 2.433 -6.212 1.00 83.25 72 ARG A N 1
ATOM 555 C CA . ARG A 1 72 ? 16.450 1.462 -5.145 1.00 83.25 72 ARG A CA 1
ATOM 556 C C . ARG A 1 72 ? 17.862 0.940 -5.213 1.00 83.25 72 ARG A C 1
ATOM 558 O O . ARG A 1 72 ? 18.453 0.914 -6.285 1.00 83.25 72 ARG A O 1
ATOM 565 N N . ALA A 1 73 ? 18.369 0.506 -4.067 1.00 82.38 73 ALA A N 1
ATOM 566 C CA . ALA A 1 73 ? 19.652 -0.161 -3.958 1.00 82.38 73 ALA A CA 1
ATOM 567 C C . ALA A 1 73 ? 19.492 -1.410 -3.091 1.00 82.38 73 ALA A C 1
ATOM 569 O O . ALA A 1 73 ? 19.041 -1.317 -1.950 1.00 82.38 73 ALA A O 1
ATOM 570 N N . VAL A 1 74 ? 19.870 -2.566 -3.632 1.00 77.94 74 VAL A N 1
ATOM 571 C CA . VAL A 1 74 ? 19.950 -3.839 -2.902 1.00 77.94 74 VAL A CA 1
ATOM 572 C C . VAL A 1 74 ? 21.336 -4.411 -3.159 1.00 77.94 74 VAL A C 1
ATOM 574 O O . VAL A 1 74 ? 21.769 -4.460 -4.306 1.00 77.94 74 VAL A O 1
ATOM 577 N N . ASP A 1 75 ? 22.064 -4.770 -2.101 1.00 83.62 75 ASP A N 1
ATOM 578 C CA . ASP A 1 75 ? 23.421 -5.333 -2.187 1.00 83.62 75 ASP A CA 1
ATOM 579 C C . ASP A 1 75 ? 24.391 -4.525 -3.082 1.00 83.62 75 ASP A C 1
ATOM 581 O O . ASP A 1 75 ? 25.193 -5.081 -3.829 1.00 83.62 75 ASP A O 1
ATOM 585 N N . ASN A 1 76 ? 24.328 -3.187 -2.997 1.00 84.00 76 ASN A N 1
ATOM 586 C CA . ASN A 1 76 ? 25.080 -2.218 -3.820 1.00 84.00 76 ASN A CA 1
ATOM 587 C C . ASN A 1 76 ? 24.741 -2.205 -5.323 1.00 84.00 76 ASN A C 1
ATOM 589 O O . ASN A 1 76 ? 25.455 -1.579 -6.106 1.00 84.00 76 ASN A O 1
ATOM 593 N N . ILE A 1 77 ? 23.650 -2.847 -5.735 1.00 84.81 77 ILE A N 1
ATOM 594 C CA . ILE A 1 77 ? 23.118 -2.765 -7.094 1.00 84.81 77 ILE A CA 1
ATOM 595 C C . ILE A 1 77 ? 21.949 -1.785 -7.087 1.00 84.81 77 ILE A C 1
ATOM 597 O O . ILE A 1 77 ? 20.924 -2.035 -6.447 1.00 84.81 77 ILE A O 1
ATOM 601 N N . SER A 1 78 ? 22.107 -0.674 -7.807 1.00 88.62 78 SER A N 1
ATOM 602 C CA . SER A 1 78 ? 21.027 0.289 -8.006 1.00 88.62 78 SER A CA 1
ATOM 603 C C . SER A 1 78 ? 20.133 -0.116 -9.173 1.00 88.62 78 SER A C 1
ATOM 605 O O . SER A 1 78 ? 20.626 -0.490 -10.237 1.00 88.62 78 SER A O 1
ATOM 607 N N . TYR A 1 79 ? 18.822 0.007 -8.998 1.00 84.31 79 TYR A N 1
ATOM 608 C CA . TYR A 1 79 ? 17.841 -0.180 -10.062 1.00 84.31 79 TYR A CA 1
ATOM 609 C C . TYR A 1 79 ? 16.715 0.846 -9.958 1.00 84.31 79 TYR A C 1
ATOM 611 O O . TYR A 1 79 ? 16.427 1.402 -8.897 1.00 84.31 79 TYR A O 1
ATOM 619 N N . THR A 1 80 ? 16.081 1.107 -11.095 1.00 87.75 80 THR A N 1
ATOM 620 C CA . THR A 1 80 ? 14.884 1.937 -11.180 1.00 87.75 80 THR A CA 1
ATOM 621 C C . THR A 1 80 ? 13.652 1.044 -11.128 1.00 87.75 80 THR A C 1
ATOM 623 O O . THR A 1 80 ? 13.564 0.076 -11.880 1.00 87.75 80 THR A O 1
ATOM 626 N N . ALA A 1 81 ? 12.685 1.404 -10.290 1.00 87.50 81 ALA A N 1
ATOM 627 C CA . ALA A 1 81 ? 11.385 0.749 -10.213 1.00 87.50 81 ALA A CA 1
ATOM 628 C C . ALA A 1 81 ? 10.250 1.776 -10.313 1.00 87.50 81 ALA A C 1
ATOM 630 O O . ALA A 1 81 ? 10.458 2.977 -10.116 1.00 87.50 81 ALA A O 1
ATOM 631 N N . ILE A 1 82 ? 9.036 1.311 -10.613 1.00 93.12 82 ILE A N 1
ATOM 632 C CA . ILE A 1 82 ? 7.824 2.118 -10.455 1.00 93.12 82 ILE A CA 1
ATOM 633 C C . ILE A 1 82 ? 7.190 1.711 -9.132 1.00 93.12 82 ILE A C 1
ATOM 635 O O . ILE A 1 82 ? 6.720 0.589 -8.985 1.00 93.12 82 ILE A O 1
ATOM 639 N N . GLU A 1 83 ? 7.160 2.611 -8.159 1.00 94.94 83 GLU A N 1
ATOM 640 C CA . GLU A 1 83 ? 6.437 2.376 -6.917 1.00 94.94 83 GLU A CA 1
ATOM 641 C C . GLU A 1 83 ? 4.970 2.759 -7.103 1.00 94.94 83 GLU A C 1
ATOM 643 O O . GLU A 1 83 ? 4.652 3.908 -7.423 1.00 94.94 83 GLU A O 1
ATOM 648 N N . ILE A 1 84 ? 4.075 1.804 -6.858 1.00 97.00 84 ILE A N 1
ATOM 649 C CA . ILE A 1 84 ? 2.637 2.042 -6.792 1.00 97.00 84 ILE A CA 1
ATOM 650 C C . ILE A 1 84 ? 2.240 2.135 -5.327 1.00 97.00 84 ILE A C 1
ATOM 652 O O . ILE A 1 84 ? 2.469 1.204 -4.559 1.00 97.00 84 ILE A O 1
ATOM 656 N N . THR A 1 85 ? 1.630 3.254 -4.940 1.00 97.56 85 THR A N 1
ATOM 657 C CA . THR A 1 85 ? 1.158 3.492 -3.572 1.00 97.56 85 THR A CA 1
ATOM 658 C C . THR A 1 85 ? -0.356 3.652 -3.553 1.00 97.56 85 THR A C 1
ATOM 660 O O . THR A 1 85 ? -0.897 4.574 -4.158 1.00 97.56 85 THR A O 1
ATOM 663 N N . LEU A 1 86 ? -1.033 2.799 -2.786 1.00 97.75 86 LEU A N 1
ATOM 664 C CA . LEU A 1 86 ? -2.403 2.993 -2.328 1.00 97.75 86 LEU A CA 1
ATOM 665 C C . LEU A 1 86 ? -2.391 3.832 -1.050 1.00 97.75 86 LEU A C 1
ATOM 667 O O . LEU A 1 86 ? -1.801 3.437 -0.047 1.00 97.75 86 LEU A O 1
ATOM 671 N N . THR A 1 87 ? -3.097 4.955 -1.061 1.00 97.56 87 THR A N 1
ATOM 672 C CA . THR A 1 87 ? -3.349 5.798 0.108 1.00 97.56 87 THR A CA 1
ATOM 673 C C . THR A 1 87 ? -4.828 5.739 0.479 1.00 97.56 87 THR A C 1
ATOM 675 O O . THR A 1 87 ? -5.699 6.068 -0.329 1.00 97.56 87 THR A O 1
ATOM 678 N N . THR A 1 88 ? -5.121 5.360 1.723 1.00 96.62 88 THR A N 1
ATOM 679 C CA . THR A 1 88 ? -6.490 5.278 2.249 1.00 96.62 88 THR A CA 1
ATOM 680 C C . THR A 1 88 ? -6.587 5.860 3.660 1.00 96.62 88 THR A C 1
ATOM 682 O O . THR A 1 88 ? -5.618 5.854 4.423 1.00 96.62 88 THR A O 1
ATOM 685 N N . ARG A 1 89 ? -7.754 6.404 4.022 1.00 96.69 89 ARG A N 1
ATOM 686 C CA . ARG A 1 89 ? -8.029 6.873 5.387 1.00 96.69 89 ARG A CA 1
ATOM 687 C C . ARG A 1 89 ? -8.717 5.769 6.173 1.00 96.69 89 ARG A C 1
ATOM 689 O O . ARG A 1 89 ? -9.836 5.388 5.854 1.00 96.69 89 ARG A O 1
ATOM 696 N N . ILE A 1 90 ? -8.080 5.328 7.250 1.00 94.94 90 ILE A N 1
ATOM 697 C CA . ILE A 1 90 ? -8.624 4.314 8.147 1.00 94.94 90 ILE A CA 1
ATOM 698 C C . ILE A 1 90 ? -9.150 4.977 9.431 1.00 94.94 90 ILE A C 1
ATOM 700 O O . ILE A 1 90 ? -8.383 5.653 10.136 1.00 94.94 90 ILE A O 1
ATOM 704 N N . PRO A 1 91 ? -10.432 4.771 9.791 1.00 92.81 91 PRO A N 1
ATOM 705 C CA . PRO A 1 91 ? -10.997 5.282 11.035 1.00 92.81 91 PRO A CA 1
ATOM 706 C C . PRO A 1 91 ? -10.162 4.895 12.263 1.00 92.81 91 PRO A C 1
ATOM 708 O O . PRO A 1 91 ? -9.843 3.730 12.493 1.00 92.81 91 PRO A O 1
ATOM 711 N N . GLY A 1 92 ? -9.779 5.896 13.058 1.00 92.69 92 GLY A N 1
ATOM 712 C CA . GLY A 1 92 ? -8.989 5.706 14.278 1.00 92.69 92 GLY A CA 1
ATOM 713 C C . GLY A 1 92 ? -7.501 5.383 14.077 1.00 92.69 92 GLY A C 1
ATOM 714 O O . GLY A 1 92 ? -6.800 5.237 15.077 1.00 92.69 92 GLY A O 1
ATOM 715 N N . LEU A 1 93 ? -7.009 5.282 12.834 1.00 94.38 93 LEU A N 1
ATOM 716 C CA . LEU A 1 93 ? -5.578 5.133 12.514 1.00 94.38 93 LEU A CA 1
ATOM 717 C C . LEU A 1 93 ? -5.022 6.294 11.677 1.00 94.38 93 LEU A C 1
ATOM 719 O O . LEU A 1 93 ? -3.818 6.531 11.702 1.00 94.38 93 LEU A O 1
ATOM 723 N N . GLY A 1 94 ? -5.886 7.029 10.973 1.00 95.50 94 GLY A N 1
ATOM 724 C CA . GLY A 1 94 ? -5.480 8.111 10.080 1.00 95.50 94 GLY A CA 1
ATOM 725 C C . GLY A 1 94 ? -5.151 7.600 8.679 1.00 95.50 94 GLY A C 1
ATOM 726 O O . GLY A 1 94 ? -5.752 6.637 8.204 1.00 95.50 94 GLY A O 1
ATOM 727 N N . THR A 1 95 ? -4.232 8.276 7.994 1.00 97.25 95 THR A N 1
ATOM 728 C CA . THR A 1 95 ? -3.801 7.887 6.646 1.00 97.25 95 THR A CA 1
ATOM 729 C C . THR A 1 95 ? -2.880 6.674 6.717 1.00 97.25 95 THR A C 1
ATOM 731 O O . THR A 1 95 ? -1.859 6.713 7.401 1.00 97.25 95 THR A O 1
ATOM 734 N N . VAL A 1 96 ? -3.234 5.621 5.984 1.00 97.38 96 VAL A N 1
ATOM 735 C CA . VAL A 1 96 ? -2.429 4.413 5.805 1.00 97.38 96 VAL A CA 1
ATOM 736 C C . VAL A 1 96 ? -2.035 4.302 4.339 1.00 97.38 96 VAL A C 1
ATOM 738 O O . VAL A 1 96 ? -2.842 4.560 3.443 1.00 97.38 96 VAL A O 1
ATOM 741 N N . GLN A 1 97 ? -0.786 3.920 4.110 1.00 97.81 97 GLN A N 1
ATOM 742 C CA . GLN A 1 97 ? -0.219 3.665 2.801 1.00 97.81 97 GLN A CA 1
ATOM 743 C C . GLN A 1 97 ? 0.174 2.196 2.675 1.00 97.81 97 GLN A C 1
ATOM 745 O O . GLN A 1 97 ? 0.836 1.641 3.554 1.00 97.81 97 GLN A O 1
ATOM 750 N N . ALA A 1 98 ? -0.211 1.588 1.563 1.00 96.94 98 ALA A N 1
ATOM 751 C CA . ALA A 1 98 ? 0.318 0.314 1.110 1.00 96.94 98 ALA A CA 1
ATOM 752 C C . ALA A 1 98 ? 1.057 0.565 -0.199 1.00 96.94 98 ALA A C 1
ATOM 754 O O . ALA A 1 98 ? 0.534 1.278 -1.056 1.00 96.94 98 ALA A O 1
ATOM 755 N N . PHE A 1 99 ? 2.259 0.031 -0.354 1.00 96.75 99 PHE A N 1
ATOM 756 C CA . PHE A 1 99 ? 3.037 0.248 -1.566 1.00 96.75 99 PHE A CA 1
ATOM 757 C C . PHE A 1 99 ? 3.728 -1.026 -2.022 1.00 96.75 99 PHE A C 1
ATOM 759 O O . PHE A 1 99 ? 4.017 -1.914 -1.228 1.00 96.75 99 PHE A O 1
ATOM 766 N N . THR 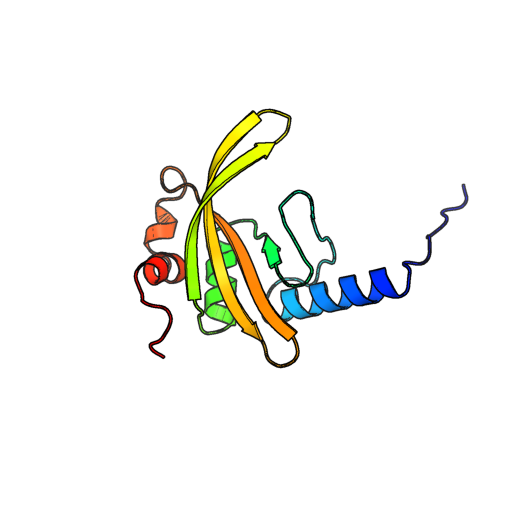A 1 100 ? 3.976 -1.115 -3.318 1.00 95.06 100 THR A N 1
ATOM 767 C CA . THR A 1 100 ? 4.743 -2.199 -3.923 1.00 95.06 100 THR A CA 1
ATOM 768 C C . THR A 1 100 ? 5.478 -1.663 -5.137 1.00 95.06 100 THR A C 1
ATOM 770 O O . THR A 1 100 ? 5.114 -0.621 -5.694 1.00 95.06 100 THR A O 1
ATOM 773 N N . GLU A 1 101 ? 6.520 -2.368 -5.536 1.00 93.25 101 GLU A N 1
ATOM 774 C CA . GLU A 1 101 ? 7.237 -2.073 -6.763 1.00 93.25 101 GLU A CA 1
ATOM 775 C C . GLU A 1 101 ? 6.593 -2.845 -7.905 1.00 93.25 101 GLU A C 1
ATOM 777 O O . GLU A 1 101 ? 6.213 -4.004 -7.764 1.00 93.25 101 GLU A O 1
ATOM 782 N N . TRP A 1 102 ? 6.443 -2.171 -9.035 1.00 92.06 102 TRP A N 1
ATOM 783 C CA . TRP A 1 102 ? 5.854 -2.718 -10.238 1.00 92.06 102 TRP A CA 1
ATOM 784 C C . TRP A 1 102 ? 6.835 -2.571 -11.388 1.00 92.06 102 TRP A C 1
ATOM 786 O O . TRP A 1 102 ? 7.369 -1.488 -11.647 1.00 92.06 102 TRP A O 1
ATOM 796 N N . THR A 1 103 ? 7.038 -3.668 -12.110 1.00 87.00 103 THR A N 1
ATOM 797 C CA . THR A 1 103 ? 7.829 -3.672 -13.341 1.00 87.00 103 THR A CA 1
ATOM 798 C C . THR A 1 103 ? 6.923 -4.071 -14.508 1.00 87.00 103 THR A C 1
ATOM 800 O O . THR A 1 103 ? 6.689 -5.263 -14.719 1.00 87.00 103 THR A O 1
ATOM 803 N N . PRO A 1 104 ? 6.407 -3.111 -15.305 1.00 82.94 104 PRO A N 1
ATOM 804 C CA . PRO A 1 104 ? 5.422 -3.397 -16.353 1.00 82.94 104 PRO A CA 1
ATOM 805 C C . PRO A 1 104 ? 5.875 -4.457 -17.362 1.00 82.94 104 PRO A C 1
ATOM 807 O O . PRO A 1 104 ? 5.059 -5.240 -17.841 1.00 82.94 104 PRO A O 1
ATOM 810 N N . ALA A 1 105 ? 7.179 -4.506 -17.655 1.00 84.06 105 ALA A N 1
ATOM 811 C CA . ALA A 1 105 ? 7.762 -5.463 -18.591 1.00 84.06 105 ALA A CA 1
ATOM 812 C C . ALA A 1 105 ? 7.640 -6.925 -18.121 1.00 84.06 105 ALA A C 1
ATOM 814 O O . ALA A 1 105 ? 7.461 -7.813 -18.950 1.00 84.06 105 ALA A O 1
ATOM 815 N N . SER A 1 106 ? 7.715 -7.184 -16.811 1.00 83.81 106 SER A N 1
ATOM 816 C CA . SER A 1 106 ? 7.598 -8.531 -16.231 1.00 83.81 106 SER A CA 1
ATOM 817 C C . SER A 1 106 ? 6.207 -8.827 -15.670 1.00 83.81 106 SER A C 1
ATOM 819 O O . SER A 1 106 ? 5.853 -9.986 -15.477 1.00 83.81 106 SER A O 1
ATOM 821 N N . GLU A 1 107 ? 5.399 -7.796 -15.423 1.00 85.75 107 GLU A N 1
ATOM 822 C CA . GLU A 1 107 ? 4.091 -7.905 -14.775 1.00 85.75 107 GLU A CA 1
ATOM 823 C C . GLU A 1 107 ? 2.965 -7.318 -15.633 1.00 85.75 107 GLU A C 1
ATOM 825 O O . GLU A 1 107 ? 2.086 -6.611 -15.140 1.00 85.75 107 GLU A O 1
ATOM 830 N N . ALA A 1 108 ? 2.954 -7.627 -16.932 1.00 88.69 108 ALA A N 1
ATOM 831 C CA . ALA A 1 108 ? 1.939 -7.126 -17.864 1.00 88.69 108 ALA A CA 1
ATOM 832 C C . ALA A 1 108 ? 0.494 -7.484 -17.449 1.00 88.69 108 ALA A C 1
ATOM 834 O O . ALA A 1 108 ? -0.437 -6.733 -17.740 1.00 88.69 108 ALA A O 1
ATOM 835 N N . TYR A 1 109 ? 0.298 -8.587 -16.711 1.00 91.06 109 TYR A N 1
ATOM 836 C CA . TYR A 1 109 ? -1.007 -8.968 -16.151 1.00 91.06 109 TYR A CA 1
ATOM 837 C C . TYR A 1 109 ? -1.609 -7.865 -15.265 1.00 91.06 109 TYR A C 1
ATOM 839 O O . TYR A 1 109 ? -2.831 -7.707 -15.213 1.00 91.06 109 TYR A O 1
ATOM 847 N N . ALA A 1 110 ? -0.757 -7.083 -14.592 1.00 91.75 110 ALA A N 1
ATOM 848 C CA . ALA A 1 110 ? -1.160 -6.051 -13.651 1.00 91.75 110 ALA A CA 1
ATOM 849 C C . ALA A 1 110 ? -1.949 -4.914 -14.316 1.00 91.75 110 ALA A C 1
ATOM 851 O O . ALA A 1 110 ? -2.777 -4.289 -13.663 1.00 91.75 110 ALA A O 1
ATOM 852 N N . LEU A 1 111 ? -1.771 -4.694 -15.624 1.00 91.81 111 LEU A N 1
ATOM 853 C CA . LEU A 1 111 ? -2.503 -3.679 -16.395 1.00 91.81 111 LEU A CA 1
ATOM 854 C C . LEU A 1 111 ? -4.024 -3.903 -16.403 1.00 91.81 111 LEU A C 1
ATOM 856 O O . LEU A 1 111 ? -4.796 -2.974 -16.633 1.00 91.81 111 LEU A O 1
ATOM 860 N N . THR A 1 112 ? -4.466 -5.135 -16.143 1.00 93.31 112 THR A N 1
ATOM 861 C CA . THR A 1 112 ? -5.891 -5.483 -16.048 1.00 93.31 112 THR A CA 1
ATOM 862 C C . THR A 1 112 ? -6.463 -5.310 -14.640 1.00 93.31 112 THR A C 1
ATOM 864 O O . THR A 1 112 ? -7.675 -5.416 -14.459 1.00 93.31 112 THR A O 1
ATOM 867 N N . LEU A 1 113 ? -5.617 -5.043 -13.638 1.00 94.81 113 LEU A N 1
ATOM 868 C CA . LEU A 1 113 ? -6.044 -4.925 -12.249 1.00 94.81 113 LEU A CA 1
ATOM 869 C C . LEU A 1 113 ? -6.650 -3.537 -11.982 1.00 94.81 113 LEU A C 1
ATOM 871 O O . LEU A 1 113 ? -6.029 -2.527 -12.333 1.00 94.81 113 LEU A O 1
ATOM 875 N N . PRO A 1 114 ? -7.811 -3.457 -11.303 1.00 96.06 114 PRO A N 1
ATOM 876 C CA . PRO A 1 114 ? -8.444 -2.185 -10.954 1.00 96.06 114 PRO A CA 1
ATOM 877 C C . PRO A 1 114 ? -7.524 -1.178 -10.250 1.00 96.06 114 PRO A C 1
ATOM 879 O O . PRO A 1 114 ? -7.602 0.015 -10.526 1.00 96.06 114 PRO A O 1
ATOM 882 N N . VAL A 1 115 ? -6.625 -1.639 -9.374 1.00 95.75 115 VAL A N 1
ATOM 883 C CA . VAL A 1 115 ? -5.680 -0.777 -8.649 1.00 95.75 115 VAL A CA 1
ATOM 884 C C . VAL A 1 115 ? -4.722 -0.050 -9.594 1.00 95.75 115 VAL A C 1
ATOM 886 O O . VAL A 1 115 ? -4.431 1.122 -9.384 1.00 95.75 115 VAL A O 1
ATOM 889 N N . ILE A 1 116 ? -4.283 -0.704 -10.673 1.00 95.31 116 ILE A N 1
ATOM 890 C CA . ILE A 1 116 ? -3.427 -0.088 -11.692 1.00 95.31 116 ILE A CA 1
ATOM 891 C C . ILE A 1 116 ? -4.249 0.825 -12.599 1.00 95.31 116 ILE A C 1
ATOM 893 O O . ILE A 1 116 ? -3.819 1.933 -12.908 1.00 95.31 116 ILE A O 1
ATOM 897 N N . GLN A 1 117 ? -5.464 0.420 -12.968 1.00 93.94 117 GLN A N 1
ATOM 898 C CA . GLN A 1 117 ? -6.373 1.267 -13.748 1.00 93.94 117 GLN A CA 1
ATOM 899 C C . GLN A 1 117 ? -6.734 2.571 -13.015 1.00 93.94 117 GLN A C 1
ATOM 901 O O . GLN A 1 117 ? -6.969 3.597 -13.652 1.00 93.94 117 GLN A O 1
ATOM 906 N N . ALA A 1 118 ? -6.717 2.563 -11.678 1.00 93.38 118 ALA A N 1
ATOM 907 C CA . ALA A 1 118 ? -6.973 3.740 -10.855 1.00 93.38 118 ALA A CA 1
ATOM 908 C C . ALA A 1 118 ? -5.867 4.813 -10.924 1.00 93.38 118 ALA A C 1
ATOM 910 O O . ALA A 1 118 ? -6.126 5.947 -10.532 1.00 93.38 118 ALA A O 1
ATOM 911 N N . LEU A 1 119 ? -4.676 4.512 -11.461 1.00 89.75 119 LEU A N 1
ATOM 912 C CA . LEU A 1 119 ? -3.574 5.478 -11.613 1.00 89.75 119 LEU A CA 1
ATOM 913 C C . LEU A 1 119 ? -3.918 6.683 -12.505 1.00 89.75 119 LEU A C 1
ATOM 915 O O . LEU A 1 119 ? -3.259 7.715 -12.421 1.00 89.75 119 LEU A O 1
ATOM 919 N N . GLY A 1 120 ? -4.942 6.558 -13.354 1.00 67.62 120 GLY A N 1
ATOM 920 C CA . GLY A 1 120 ? -5.447 7.639 -14.206 1.00 67.62 120 GLY A CA 1
ATOM 921 C C . GLY A 1 120 ? -6.669 8.375 -13.647 1.00 67.62 120 GLY A C 1
ATOM 922 O O . GLY A 1 120 ? -7.146 9.314 -14.283 1.00 67.62 120 GLY A O 1
ATOM 923 N N . ALA A 1 121 ? -7.206 7.957 -12.496 1.00 59.62 121 ALA A N 1
ATOM 924 C CA . ALA A 1 121 ? -8.389 8.575 -11.910 1.00 59.62 121 ALA A CA 1
ATOM 925 C C . ALA A 1 121 ? -7.976 9.714 -10.960 1.00 59.62 121 ALA A C 1
ATOM 927 O O . ALA A 1 121 ? -7.191 9.481 -10.037 1.00 59.62 121 ALA A O 1
ATOM 928 N N . PRO A 1 122 ? -8.497 10.945 -11.127 1.00 48.09 122 PRO A N 1
ATOM 929 C CA . PRO A 1 122 ? -8.241 12.012 -10.170 1.00 48.09 122 PRO A CA 1
ATOM 930 C C . PRO A 1 122 ? -8.729 11.580 -8.783 1.00 48.09 122 PRO A C 1
ATOM 932 O O . PRO A 1 122 ? -9.839 11.065 -8.626 1.00 48.09 122 PRO A O 1
ATOM 935 N N . ALA A 1 123 ? -7.888 11.785 -7.770 1.00 46.91 123 ALA A N 1
ATOM 936 C CA . ALA A 1 123 ? -8.209 11.476 -6.385 1.00 46.91 123 ALA A CA 1
ATOM 937 C C . ALA A 1 123 ? -9.367 12.369 -5.902 1.00 46.91 123 ALA A C 1
ATOM 939 O O . ALA A 1 123 ? -9.129 13.468 -5.407 1.00 46.91 123 ALA A O 1
ATOM 940 N N . GLY A 1 124 ? -10.622 11.934 -6.069 1.00 42.78 124 GLY A N 1
ATOM 941 C CA . GLY A 1 124 ? -11.760 12.698 -5.542 1.00 42.78 124 GLY A CA 1
ATOM 942 C C . GLY A 1 124 ? -13.144 12.520 -6.165 1.00 42.78 124 GLY A C 1
ATOM 943 O O . GLY A 1 124 ? -13.923 13.462 -6.086 1.00 42.78 124 GLY A O 1
ATOM 944 N N . LEU A 1 125 ? -13.500 11.373 -6.752 1.00 34.81 125 LEU A N 1
ATOM 945 C CA . LEU A 1 125 ? -14.895 11.114 -7.152 1.00 34.81 125 LEU A CA 1
ATOM 946 C C . LEU A 1 125 ? -15.349 9.706 -6.755 1.00 34.81 125 LEU A C 1
ATOM 948 O O . LEU A 1 125 ? -15.426 8.820 -7.604 1.00 34.81 125 LEU A O 1
ATOM 952 N N . ARG A 1 126 ? -15.648 9.518 -5.465 1.00 39.47 126 ARG A N 1
ATOM 953 C CA . ARG A 1 126 ? -16.646 8.566 -4.951 1.00 39.47 126 ARG A CA 1
ATOM 954 C C . ARG A 1 126 ? -17.251 9.105 -3.665 1.00 39.47 126 ARG A C 1
ATOM 956 O O . ARG A 1 126 ? -16.465 9.616 -2.838 1.00 39.47 126 ARG A O 1
#

Sequence (126 aa):
MTNRIRPLGRRDSARALLARRARRALGLPGTLDIHPEHGETPLRISLWSVRELQDAYTHVGGGAVTAQQVERAVDNISYTAIEITLTTRIPGLGTVQAFTEWTPASEAYALTLPVIQALGAPAGLR

pLDDT: mean 85.17, std 15.65, range [34.81, 97.81]

Secondary structure (DSSP, 8-state):
-----PPPPHHHHHHHHHHHHHHHHTT--------GGGT-BTTEEE-S-HHHHHHHHHHTT--EEEEEEEEEEETTEEEEEEEEEEEEEETTTEEEEEEEEE-TTT-GGGGGSHHHHGGGS-S---

Foldseek 3Di:
DDPPPPPQPPVSVVQQVLLQVLCVLLVHDSDRDADVLVVGGSQEEEDPDLVSVLSSCVSNVHAQKEWDWDWDADPNDIDIWIKIKGWDQDPPNGIHIYIYTDDCVVPVVSCPRPSVVNNPPPGDDD

Organism: NCBI:txid3238629